Protein AF-A0A8J2NEH3-F1 (afdb_monomer_lite)

InterPro domains:
  IPR002491 ABC transporter periplasmic binding domain [PS50983] (1-154)

Organism: Fusarium equiseti (NCBI:txid61235)

Sequence (154 aa):
RDGLELSILAGYPVTAYPTGAAEHLRREVPDATGVEIFAEGASDPNFEYISTLGADLLVLSAGWWDTGSYGNDRMQQIAPVLPVGKDFTPEWRKVMSDFLTGIGRSDRAEEVLAEYDAHVAQVRPTVEPLMAGKKVAFVAAAEDQIAWFQNDFR

Structure (mmCIF, N/CA/C/O backbone):
data_AF-A0A8J2NEH3-F1
#
_entry.id   AF-A0A8J2NEH3-F1
#
loop_
_atom_site.group_PDB
_atom_site.id
_atom_site.type_symbol
_atom_site.label_atom_id
_atom_site.label_alt_id
_atom_site.label_comp_id
_atom_site.label_asym_id
_atom_site.label_entity_id
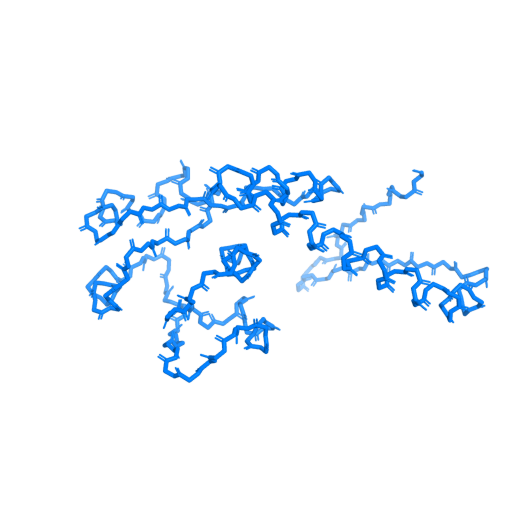_atom_site.label_seq_id
_atom_site.pdbx_PDB_ins_code
_atom_site.Cartn_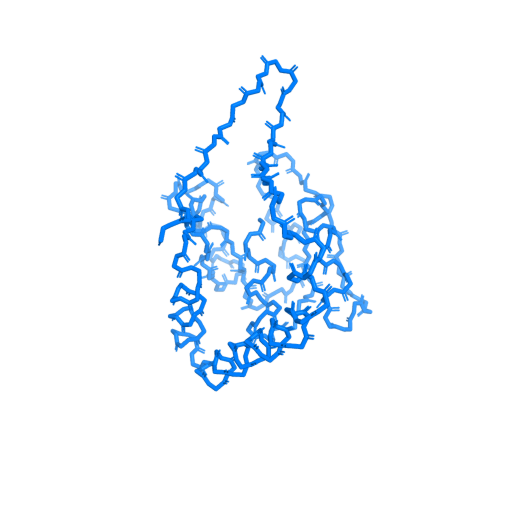x
_atom_site.Cartn_y
_atom_site.Cartn_z
_atom_site.occupancy
_atom_site.B_iso_or_equiv
_atom_site.auth_seq_id
_atom_site.auth_comp_id
_atom_site.auth_asym_id
_atom_site.auth_atom_id
_atom_site.pdbx_PDB_model_num
ATOM 1 N N . ARG A 1 1 ? 0.833 7.416 0.754 1.00 57.38 1 ARG A N 1
ATOM 2 C CA . ARG A 1 1 ? 1.251 6.823 -0.533 1.00 57.38 1 ARG A CA 1
ATOM 3 C C . ARG A 1 1 ? 1.099 5.315 -0.410 1.00 57.38 1 ARG A C 1
ATOM 5 O O . ARG A 1 1 ? -0.025 4.899 -0.610 1.00 57.38 1 ARG A O 1
ATOM 12 N N . ASP A 1 2 ? 2.053 4.618 0.207 1.00 71.50 2 ASP A N 1
ATOM 13 C CA . ASP A 1 2 ? 2.169 3.147 0.331 1.00 71.50 2 ASP A CA 1
ATOM 14 C C . ASP A 1 2 ? 0.929 2.369 0.818 1.00 71.50 2 ASP A C 1
ATOM 16 O O . ASP A 1 2 ? 0.795 1.171 0.567 1.00 71.50 2 ASP A O 1
ATOM 20 N N . GLY A 1 3 ? 0.020 3.032 1.538 1.00 80.69 3 GLY A N 1
ATOM 21 C CA . GLY A 1 3 ? -1.217 2.427 2.025 1.00 80.69 3 GLY A CA 1
ATOM 22 C C . GLY A 1 3 ? -2.158 1.960 0.918 1.00 80.69 3 GLY A C 1
ATOM 23 O O . GLY A 1 3 ? -2.779 0.907 1.062 1.00 80.69 3 GLY A O 1
ATOM 24 N N . LEU A 1 4 ? -2.253 2.701 -0.192 1.00 84.56 4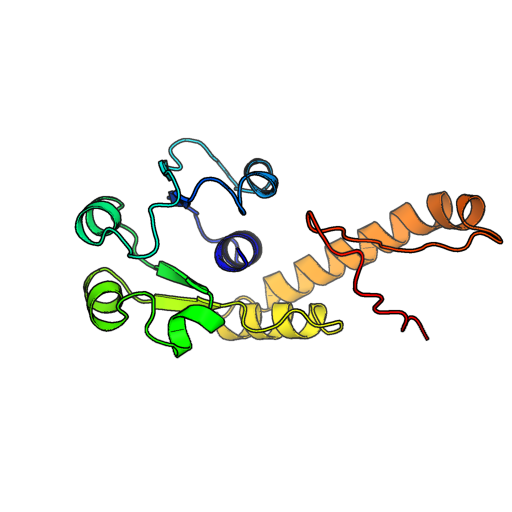 LEU A N 1
ATOM 25 C CA . LEU A 1 4 ? -3.188 2.352 -1.262 1.00 84.56 4 LEU A CA 1
ATOM 26 C C . LEU A 1 4 ? -2.670 1.173 -2.090 1.00 84.56 4 LEU A C 1
ATOM 28 O O . LEU A 1 4 ? -3.415 0.221 -2.309 1.00 84.56 4 LEU A O 1
ATOM 32 N N . GLU A 1 5 ? -1.396 1.195 -2.495 1.00 84.31 5 GLU A N 1
ATOM 33 C CA . GLU A 1 5 ? -0.763 0.110 -3.252 1.00 84.31 5 GLU A CA 1
ATOM 34 C C . GLU A 1 5 ? -0.890 -1.223 -2.503 1.00 84.31 5 GLU A C 1
ATOM 36 O O . GLU A 1 5 ? -1.308 -2.229 -3.074 1.00 84.31 5 GLU A O 1
ATOM 41 N N . LEU A 1 6 ? -0.578 -1.227 -1.203 1.00 86.44 6 LEU A N 1
ATOM 42 C CA . LEU A 1 6 ? -0.638 -2.437 -0.384 1.00 86.44 6 LEU A CA 1
ATOM 43 C C . LEU A 1 6 ? -2.074 -2.914 -0.136 1.00 86.44 6 LEU A C 1
ATOM 45 O O . LEU A 1 6 ? -2.299 -4.121 -0.066 1.00 86.44 6 LEU A O 1
ATOM 49 N N . SER A 1 7 ? -3.049 -2.003 -0.068 1.00 88.69 7 SER A N 1
ATOM 50 C CA . SER A 1 7 ? -4.470 -2.369 0.035 1.00 88.69 7 SER A CA 1
ATOM 51 C C . SER A 1 7 ? -4.979 -3.037 -1.245 1.00 88.69 7 SER A C 1
ATOM 53 O O . SER A 1 7 ? -5.672 -4.052 -1.172 1.00 88.69 7 SER A O 1
ATOM 55 N N . ILE A 1 8 ? -4.580 -2.517 -2.412 1.00 88.06 8 ILE A N 1
ATOM 56 C CA . ILE A 1 8 ? -4.889 -3.119 -3.717 1.00 88.06 8 ILE A CA 1
ATOM 57 C C . ILE A 1 8 ? -4.238 -4.505 -3.824 1.00 88.06 8 ILE A C 1
ATOM 59 O O . ILE A 1 8 ? -4.907 -5.478 -4.170 1.00 88.06 8 ILE A O 1
ATOM 63 N N . LEU A 1 9 ? -2.956 -4.626 -3.462 1.00 87.44 9 LEU A N 1
ATOM 64 C CA . LEU A 1 9 ? -2.237 -5.906 -3.474 1.00 87.44 9 LEU A CA 1
ATOM 65 C C . LEU A 1 9 ? -2.874 -6.945 -2.542 1.00 87.44 9 LEU A C 1
ATOM 67 O O . LEU A 1 9 ? -2.987 -8.111 -2.921 1.00 87.44 9 LEU A O 1
ATOM 71 N N . ALA A 1 10 ? -3.334 -6.522 -1.361 1.00 88.94 10 ALA A N 1
ATOM 72 C CA . ALA A 1 10 ? -4.038 -7.368 -0.397 1.00 88.94 10 ALA A CA 1
ATOM 73 C C . ALA A 1 10 ? -5.451 -7.789 -0.844 1.00 88.94 10 ALA A C 1
ATOM 75 O O . ALA A 1 10 ? -6.053 -8.667 -0.214 1.00 88.94 10 ALA A O 1
ATOM 76 N N . GLY A 1 11 ? -5.978 -7.176 -1.910 1.00 88.50 11 GLY A N 1
ATOM 77 C CA . GLY A 1 11 ? -7.339 -7.396 -2.392 1.00 88.50 11 GLY A CA 1
ATOM 78 C C . GLY A 1 11 ? -8.403 -6.830 -1.452 1.00 88.50 11 GLY A C 1
ATOM 79 O O . GLY A 1 11 ? -9.495 -7.390 -1.359 1.00 88.50 11 GLY A O 1
ATOM 80 N N . TYR A 1 12 ? -8.087 -5.770 -0.704 1.00 88.94 12 TYR A N 1
ATOM 81 C CA . TYR A 1 12 ? -9.067 -5.106 0.151 1.00 88.94 12 TYR A CA 1
ATOM 82 C C . TYR A 1 12 ? -10.014 -4.217 -0.669 1.00 88.94 12 TYR A C 1
ATOM 84 O O . TYR A 1 12 ? -9.568 -3.564 -1.616 1.00 88.94 12 TYR A O 1
ATOM 92 N N . PRO A 1 13 ? -11.312 -4.161 -0.313 1.00 88.69 13 PRO A N 1
ATOM 93 C CA . PRO A 1 13 ? -12.261 -3.259 -0.952 1.00 88.69 13 PRO A CA 1
ATOM 94 C C . PRO A 1 13 ? -11.970 -1.823 -0.508 1.00 88.69 13 PRO A C 1
ATOM 96 O O . PRO A 1 13 ? -12.348 -1.399 0.582 1.00 88.69 13 PRO A O 1
ATOM 99 N N . VAL A 1 14 ? -11.261 -1.070 -1.346 1.00 89.06 14 VAL A N 1
ATOM 100 C CA . VAL A 1 14 ? -10.949 0.335 -1.067 1.00 89.06 14 VAL A CA 1
ATOM 101 C C . VAL A 1 14 ? -12.219 1.166 -1.239 1.00 89.06 14 VAL A C 1
ATOM 103 O O . VAL A 1 14 ? -12.722 1.286 -2.348 1.00 89.06 14 VAL A O 1
ATOM 106 N N . THR A 1 15 ? -12.721 1.760 -0.156 1.00 88.00 15 THR A N 1
ATOM 107 C CA . THR A 1 15 ? -13.931 2.604 -0.170 1.00 88.00 15 THR A CA 1
ATOM 108 C C . THR A 1 15 ? -13.625 4.097 -0.251 1.00 88.00 15 THR A C 1
ATOM 110 O O . THR A 1 15 ? -14.455 4.859 -0.742 1.00 88.00 15 THR A O 1
ATOM 113 N N . ALA A 1 16 ? -12.434 4.525 0.180 1.00 88.38 16 ALA A N 1
ATOM 114 C CA . ALA A 1 16 ? -11.999 5.914 0.095 1.00 88.38 16 ALA A CA 1
ATOM 115 C C . ALA A 1 16 ? -10.469 6.054 0.083 1.00 88.38 16 ALA A C 1
ATOM 117 O O . ALA A 1 16 ? -9.765 5.256 0.704 1.00 88.38 16 ALA A O 1
ATOM 118 N N . TYR A 1 17 ? -9.946 7.086 -0.586 1.00 86.44 17 TYR A N 1
ATOM 119 C CA . TYR A 1 17 ? -8.520 7.442 -0.546 1.00 86.44 17 TYR A CA 1
ATOM 120 C C . TYR A 1 17 ? -8.280 8.928 -0.898 1.00 86.44 17 TYR A C 1
ATOM 122 O O . TYR A 1 17 ? -9.084 9.531 -1.614 1.00 86.44 17 TYR A O 1
ATOM 130 N N . PRO A 1 18 ? -7.183 9.553 -0.422 1.00 80.38 18 PRO A N 1
ATOM 131 C CA . PRO A 1 18 ? -6.913 10.963 -0.701 1.00 80.38 18 PRO A CA 1
ATOM 132 C C . PRO A 1 18 ? -6.486 11.213 -2.162 1.00 80.38 18 PRO A C 1
ATOM 134 O O . PRO A 1 18 ? -5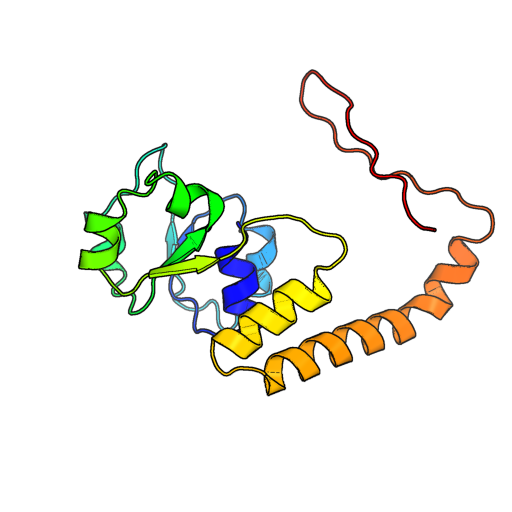.731 10.428 -2.741 1.00 80.38 18 PRO A O 1
ATOM 137 N N . THR A 1 19 ? -6.904 12.339 -2.759 1.00 73.12 19 THR A N 1
ATOM 138 C CA . THR A 1 19 ? -6.385 12.826 -4.052 1.00 73.12 19 THR A CA 1
ATOM 139 C C . THR A 1 19 ? -4.888 13.111 -3.942 1.00 73.12 19 THR A C 1
ATOM 141 O O . THR A 1 19 ? -4.419 13.475 -2.870 1.00 73.12 19 THR A O 1
ATOM 144 N N . GLY A 1 20 ? -4.152 13.096 -5.056 1.00 71.94 20 GLY A N 1
ATOM 145 C CA . GLY A 1 20 ? -2.754 13.540 -5.090 1.00 71.94 20 GLY A CA 1
ATOM 146 C C . GLY A 1 20 ? -1.801 12.376 -5.320 1.00 71.94 20 GLY A C 1
ATOM 147 O O . GLY A 1 20 ? -1.809 11.791 -6.403 1.00 71.94 20 GLY A O 1
ATOM 148 N N . ALA A 1 21 ? -0.988 12.019 -4.319 1.00 58.19 21 ALA A N 1
ATOM 149 C CA . ALA A 1 21 ? 0.064 10.998 -4.445 1.00 58.19 21 ALA A CA 1
ATOM 150 C C . ALA A 1 21 ? -0.440 9.617 -4.922 1.00 58.19 21 ALA A C 1
ATOM 152 O O . ALA A 1 21 ? 0.351 8.821 -5.426 1.00 58.19 21 ALA A O 1
ATOM 153 N N . ALA A 1 22 ? -1.741 9.351 -4.797 1.00 66.12 22 ALA A N 1
ATOM 154 C CA . ALA A 1 22 ? -2.418 8.118 -5.182 1.00 66.12 22 ALA A CA 1
ATOM 155 C C . ALA A 1 22 ? -3.107 8.154 -6.566 1.00 66.12 22 ALA A C 1
ATOM 157 O O . ALA A 1 22 ? -3.542 7.110 -7.042 1.00 66.12 22 ALA A O 1
ATOM 158 N N . GLU A 1 23 ? -3.197 9.304 -7.253 1.00 70.62 23 GLU A N 1
ATOM 159 C CA . GLU A 1 23 ? -4.001 9.422 -8.492 1.00 70.62 23 GLU A CA 1
ATOM 160 C C . GLU A 1 23 ? -3.525 8.470 -9.602 1.00 70.62 23 GLU A C 1
ATOM 162 O O . GLU A 1 23 ? -4.327 7.918 -10.353 1.00 70.62 23 GLU A O 1
ATOM 167 N N . HIS A 1 24 ? -2.216 8.215 -9.674 1.00 76.44 24 HIS A N 1
ATOM 168 C CA . HIS A 1 24 ? -1.630 7.286 -10.642 1.00 76.44 24 HIS A CA 1
ATOM 169 C C . HIS A 1 24 ? -2.107 5.830 -10.475 1.00 76.44 24 HIS A C 1
ATOM 171 O O . HIS A 1 24 ? -2.033 5.065 -11.432 1.00 76.44 24 HIS A O 1
ATOM 177 N N . LEU A 1 25 ? -2.636 5.465 -9.302 1.00 78.25 25 LEU A N 1
ATOM 178 C CA . LEU A 1 25 ? -3.144 4.127 -8.978 1.00 78.25 25 LEU A CA 1
ATOM 179 C C . LEU A 1 25 ? -4.651 4.000 -9.164 1.00 78.25 25 LEU A C 1
ATOM 181 O O . LEU A 1 25 ? -5.197 2.916 -9.001 1.00 78.25 25 LEU A O 1
ATOM 185 N N . ARG A 1 26 ? -5.348 5.081 -9.526 1.00 79.94 26 ARG A N 1
ATOM 186 C CA . ARG A 1 26 ? -6.809 5.083 -9.663 1.00 79.94 26 ARG A CA 1
ATOM 187 C C . ARG A 1 26 ? -7.330 3.994 -10.603 1.00 79.94 26 ARG A C 1
ATOM 189 O O . ARG A 1 26 ? -8.418 3.474 -10.393 1.00 79.94 26 ARG A O 1
ATOM 196 N N . ARG A 1 27 ? -6.567 3.667 -11.650 1.00 82.50 27 ARG A N 1
ATOM 197 C CA . ARG A 1 27 ? -6.916 2.609 -12.615 1.00 82.50 27 ARG A CA 1
ATOM 198 C C . ARG A 1 27 ? -6.780 1.201 -12.042 1.00 82.50 27 ARG A C 1
ATOM 200 O O . ARG A 1 27 ? -7.406 0.291 -12.568 1.00 82.50 27 ARG A O 1
ATOM 207 N N . GLU A 1 28 ? -5.989 1.057 -10.987 1.00 83.50 28 GLU A N 1
ATOM 208 C CA . GLU A 1 28 ? -5.689 -0.211 -10.330 1.00 83.50 28 GLU A CA 1
ATOM 209 C C . GLU A 1 28 ? -6.646 -0.500 -9.164 1.00 83.50 28 GLU A C 1
ATOM 211 O O . GLU A 1 28 ? -6.646 -1.612 -8.646 1.00 83.50 28 GLU A O 1
ATOM 216 N N . VAL A 1 29 ? -7.474 0.471 -8.746 1.00 82.81 29 VAL A N 1
ATOM 217 C CA . VAL A 1 29 ? -8.510 0.262 -7.723 1.00 82.81 29 VAL A CA 1
ATOM 218 C C . VAL A 1 29 ? -9.644 -0.583 -8.322 1.00 82.81 29 VAL A C 1
ATOM 220 O O . VAL A 1 29 ? -10.335 -0.107 -9.232 1.00 82.81 29 VAL A O 1
ATOM 223 N N . PRO A 1 30 ? -9.867 -1.821 -7.837 1.00 72.81 30 PRO A N 1
ATOM 224 C CA . PRO A 1 30 ? -10.937 -2.671 -8.346 1.00 72.81 30 PRO A CA 1
ATOM 225 C C . PRO A 1 30 ? -12.304 -2.064 -8.023 1.00 72.81 30 PRO A C 1
ATOM 227 O O . PRO A 1 30 ? -12.537 -1.657 -6.891 1.00 72.81 30 PRO A O 1
ATOM 230 N N . ASP A 1 31 ? -13.197 -2.019 -9.015 1.00 71.81 31 ASP A N 1
ATOM 231 C CA . ASP A 1 31 ? -14.542 -1.433 -8.901 1.00 71.81 31 ASP A CA 1
ATOM 232 C C . ASP A 1 31 ? -14.556 -0.035 -8.256 1.00 71.81 31 ASP A C 1
ATOM 234 O O . ASP A 1 31 ? -15.119 0.193 -7.190 1.00 71.81 31 ASP A O 1
ATOM 238 N N . ALA A 1 32 ? -13.956 0.943 -8.942 1.00 67.88 32 ALA A N 1
ATOM 239 C CA . ALA A 1 32 ? -13.929 2.341 -8.500 1.00 67.88 32 ALA A CA 1
ATOM 240 C C . ALA A 1 32 ? -15.325 3.008 -8.380 1.00 67.88 32 ALA A C 1
ATOM 242 O O . ALA A 1 32 ? -15.422 4.205 -8.087 1.00 67.88 32 ALA A O 1
ATOM 243 N N . THR A 1 33 ? -16.413 2.276 -8.637 1.00 71.94 33 THR A N 1
ATOM 244 C CA . THR A 1 33 ? -17.787 2.759 -8.502 1.00 71.94 33 THR A CA 1
ATOM 245 C C . THR A 1 33 ? -18.104 3.009 -7.030 1.00 71.94 33 THR A C 1
ATOM 247 O O . THR A 1 33 ? -18.167 2.085 -6.230 1.00 71.94 33 THR A O 1
ATOM 250 N N . GLY A 1 34 ? -18.342 4.268 -6.661 1.00 72.00 34 GLY A N 1
ATOM 251 C CA . GLY A 1 34 ? -18.673 4.632 -5.278 1.00 72.00 34 GLY A CA 1
ATOM 252 C C . GLY A 1 34 ? -17.468 4.786 -4.348 1.00 72.00 34 GLY A C 1
ATOM 253 O O . GLY A 1 34 ? -17.675 5.018 -3.162 1.00 72.00 34 GLY A O 1
ATOM 254 N N . VAL A 1 35 ? -16.237 4.720 -4.870 1.00 82.44 35 VAL A N 1
ATOM 255 C CA . VAL A 1 35 ? -15.032 5.052 -4.098 1.00 82.44 35 VAL A CA 1
ATOM 256 C C . VAL A 1 35 ? -14.946 6.562 -3.898 1.00 82.44 35 VAL A C 1
ATOM 258 O O . VAL A 1 35 ? -14.943 7.332 -4.864 1.00 82.44 35 VAL A O 1
ATOM 261 N N . GLU A 1 36 ? -14.864 6.994 -2.642 1.00 83.31 36 GLU A N 1
ATOM 262 C CA . GLU A 1 36 ? -14.764 8.405 -2.286 1.00 83.31 36 GLU A CA 1
ATOM 263 C C . GLU A 1 36 ? -13.316 8.896 -2.389 1.00 83.31 36 GLU A C 1
ATOM 265 O O . GLU A 1 36 ? -12.425 8.470 -1.652 1.00 83.31 36 GLU A O 1
ATOM 270 N N . ILE A 1 37 ? -13.072 9.815 -3.324 1.00 79.62 37 ILE A N 1
ATOM 271 C CA . ILE A 1 37 ? -11.763 10.447 -3.499 1.00 79.62 37 ILE A CA 1
ATOM 272 C C . ILE A 1 37 ? -11.833 11.849 -2.904 1.00 79.62 37 ILE A C 1
ATOM 274 O O . ILE A 1 37 ? -12.596 12.691 -3.383 1.00 79.62 37 ILE A O 1
ATOM 278 N N . PHE A 1 38 ? -11.032 12.113 -1.878 1.00 75.69 38 PHE A N 1
ATOM 279 C CA . PHE A 1 38 ? -11.119 13.354 -1.107 1.00 75.69 38 PHE A CA 1
ATOM 280 C C . PHE A 1 38 ? -9.819 14.135 -1.134 1.00 75.69 38 PHE A C 1
ATOM 282 O O . PHE A 1 38 ? -8.746 13.546 -1.162 1.00 75.69 38 PHE A O 1
ATOM 289 N N . ALA A 1 39 ? -9.886 15.467 -1.161 1.00 68.00 39 ALA A N 1
ATOM 290 C CA . ALA A 1 39 ? -8.678 16.290 -1.190 1.00 68.00 39 ALA A CA 1
ATOM 291 C C . ALA A 1 39 ? -7.779 15.938 0.000 1.00 68.00 39 ALA A C 1
ATOM 293 O O . ALA A 1 39 ? -8.258 15.879 1.134 1.00 68.00 39 ALA A O 1
ATOM 294 N N . GLU A 1 40 ? -6.489 15.712 -0.257 1.00 64.69 40 GLU A N 1
ATOM 295 C CA . GLU A 1 40 ? -5.503 15.610 0.815 1.00 64.69 40 GLU A CA 1
ATOM 296 C C . GLU A 1 40 ? -5.518 16.951 1.565 1.00 64.69 40 GLU A C 1
ATOM 298 O O . GLU A 1 40 ? -5.127 17.993 1.035 1.00 64.69 40 GLU A O 1
ATOM 303 N N . GLY A 1 41 ? -6.124 16.944 2.753 1.00 57.59 41 GLY A N 1
ATOM 304 C CA . GLY A 1 41 ? -6.206 18.111 3.619 1.00 57.59 41 GLY A CA 1
ATOM 305 C C . GLY A 1 41 ? -4.834 18.441 4.195 1.00 57.59 41 GLY A C 1
ATOM 306 O O . GLY A 1 41 ? -3.973 17.569 4.284 1.00 57.59 41 GLY A O 1
ATOM 307 N N . ALA A 1 42 ? -4.642 19.709 4.573 1.00 50.28 42 ALA A N 1
ATOM 308 C CA . ALA A 1 42 ? -3.451 20.216 5.257 1.00 50.28 42 ALA A CA 1
ATOM 309 C C . ALA A 1 42 ? -2.998 19.306 6.417 1.00 50.28 42 ALA A C 1
ATOM 311 O O . ALA A 1 42 ? -3.783 18.498 6.884 1.00 50.28 42 ALA A O 1
ATOM 312 N N . SER A 1 43 ? -1.758 19.495 6.884 1.00 57.91 43 SER A N 1
ATOM 313 C CA . SER A 1 43 ? -0.966 18.724 7.873 1.00 57.91 43 SER A CA 1
ATOM 314 C C . SER A 1 43 ? -1.657 17.917 8.994 1.00 57.91 43 SER A C 1
ATOM 316 O O . SER A 1 43 ? -0.998 17.040 9.544 1.00 57.91 43 SER A O 1
ATOM 318 N N . ASP A 1 44 ? -2.926 18.168 9.324 1.00 67.75 44 ASP A N 1
ATOM 319 C CA . ASP A 1 44 ? -3.719 17.459 10.328 1.00 67.75 44 ASP A CA 1
ATOM 320 C C . ASP A 1 44 ? -4.932 16.711 9.717 1.00 67.75 44 ASP A C 1
ATOM 322 O O . ASP A 1 44 ? -5.720 17.300 8.968 1.00 67.75 44 ASP A O 1
ATOM 326 N N . PRO A 1 45 ? -5.166 15.433 10.079 1.00 78.44 45 PRO A N 1
ATOM 327 C CA . PRO A 1 45 ? -6.335 14.680 9.623 1.00 78.44 45 PRO A CA 1
ATOM 328 C C . PRO A 1 45 ? -7.679 15.250 10.107 1.00 78.44 45 PRO A C 1
ATOM 330 O O . PRO A 1 45 ? -7.854 15.577 11.282 1.00 78.44 45 PRO A O 1
ATOM 333 N N . ASN A 1 46 ? -8.685 15.274 9.226 1.00 86.94 46 ASN A N 1
ATOM 334 C CA . ASN A 1 46 ? -10.065 15.604 9.597 1.00 86.94 46 ASN A CA 1
ATOM 335 C C . ASN A 1 46 ? -10.805 14.361 10.130 1.00 86.94 46 ASN A C 1
ATOM 337 O O . ASN A 1 46 ? -11.423 13.618 9.369 1.00 86.94 46 ASN A O 1
ATOM 341 N N . PHE A 1 47 ? -10.751 14.142 11.445 1.00 89.31 47 PHE A N 1
ATOM 342 C CA . PHE A 1 47 ? -11.346 12.968 12.101 1.00 89.31 47 PHE A CA 1
ATOM 343 C C . PHE A 1 47 ? -12.866 12.855 11.939 1.00 89.31 47 PHE A C 1
ATOM 345 O O . PHE A 1 47 ? -13.378 11.744 11.806 1.00 89.31 47 PHE A O 1
ATOM 352 N N . GLU A 1 48 ? -13.593 13.977 11.946 1.00 88.69 48 GLU A N 1
ATOM 353 C CA . GLU A 1 48 ? -15.052 13.968 11.770 1.00 88.69 48 GLU A CA 1
ATOM 354 C C . GLU A 1 48 ? -15.404 13.458 10.378 1.00 88.69 48 GLU A C 1
ATOM 356 O O . GLU A 1 48 ? -16.206 12.540 10.241 1.00 88.69 48 GLU A O 1
ATOM 361 N N . TYR A 1 49 ? -14.731 13.985 9.354 1.00 87.75 49 TYR A N 1
ATOM 362 C CA . TYR A 1 49 ? -14.914 13.526 7.985 1.00 87.75 49 TYR A CA 1
ATOM 363 C C . TYR A 1 49 ? -14.522 12.052 7.810 1.00 87.75 49 TYR A C 1
ATOM 365 O O . TYR A 1 49 ? -15.319 11.275 7.293 1.00 87.75 49 TYR A O 1
ATOM 373 N N . ILE A 1 50 ? -13.357 11.627 8.317 1.00 88.38 50 ILE A N 1
ATOM 374 C CA . ILE A 1 50 ? -12.924 10.219 8.242 1.00 88.38 50 ILE A CA 1
ATOM 375 C C . ILE A 1 50 ? -13.953 9.289 8.904 1.00 88.38 50 ILE A C 1
ATOM 377 O O . ILE A 1 50 ? -14.238 8.215 8.380 1.00 88.38 50 ILE A O 1
ATOM 381 N N . SER A 1 51 ? -14.576 9.718 10.005 1.00 90.31 51 SER A N 1
ATOM 382 C CA . SER A 1 51 ? -15.634 8.948 10.675 1.00 90.31 51 SER A CA 1
ATOM 383 C C . SER A 1 51 ? -16.884 8.769 9.805 1.00 90.31 51 SER A C 1
ATOM 385 O O . SER A 1 51 ? -17.571 7.757 9.924 1.00 90.31 51 SER A O 1
ATOM 387 N N . THR A 1 52 ? -17.186 9.720 8.912 1.00 90.88 52 THR A N 1
ATOM 388 C CA . THR A 1 52 ? -18.333 9.610 7.990 1.00 90.88 52 THR A CA 1
ATOM 389 C C . THR A 1 52 ? -18.118 8.606 6.860 1.00 90.88 52 THR A C 1
ATOM 391 O O . THR A 1 52 ? -19.104 8.119 6.313 1.00 90.88 52 THR A O 1
ATOM 394 N N . LEU A 1 53 ? -16.865 8.237 6.561 1.00 88.69 53 LEU A N 1
ATOM 395 C CA . LEU A 1 53 ? -16.536 7.244 5.530 1.00 88.69 53 LEU A CA 1
ATOM 396 C C . LEU A 1 53 ? -17.001 5.827 5.906 1.00 88.69 53 LEU A C 1
ATOM 398 O O . LEU A 1 53 ? -17.108 4.966 5.038 1.00 88.69 53 LEU A O 1
ATOM 402 N N . GLY A 1 54 ? -17.251 5.565 7.196 1.00 88.69 54 GLY A N 1
ATOM 403 C CA . GLY A 1 54 ? -17.712 4.258 7.671 1.00 88.69 54 GLY A CA 1
ATOM 404 C C . GLY A 1 54 ? -16.706 3.123 7.452 1.00 88.69 54 GLY A C 1
ATOM 405 O O . GLY A 1 54 ? -17.115 1.975 7.299 1.00 88.69 54 GLY A O 1
ATOM 406 N N . ALA A 1 55 ? -15.408 3.438 7.402 1.00 90.25 55 ALA A N 1
ATOM 407 C CA . ALA A 1 55 ? -14.348 2.453 7.213 1.00 90.25 55 ALA A CA 1
ATOM 408 C C . ALA A 1 55 ? -14.250 1.486 8.405 1.00 90.25 55 ALA A C 1
ATOM 410 O O . ALA A 1 55 ? -14.345 1.891 9.562 1.00 90.25 55 ALA A O 1
ATOM 411 N N . ASP A 1 56 ? -14.004 0.210 8.117 1.00 94.75 56 ASP A N 1
ATOM 412 C CA . ASP A 1 56 ? -13.758 -0.854 9.097 1.00 94.75 56 ASP A CA 1
ATOM 413 C C . ASP A 1 56 ? -12.260 -1.113 9.344 1.00 94.75 56 ASP A C 1
ATOM 415 O O . ASP A 1 56 ? -11.894 -1.814 10.289 1.00 94.75 56 ASP A O 1
ATOM 419 N N . LEU A 1 57 ? -11.389 -0.510 8.531 1.00 94.19 57 LEU A N 1
ATOM 420 C CA . LEU A 1 57 ? -9.936 -0.534 8.656 1.00 94.19 57 LEU A CA 1
ATOM 421 C C . LEU A 1 57 ? -9.338 0.763 8.094 1.00 94.19 57 LEU A C 1
ATOM 423 O O . LEU A 1 57 ? -9.647 1.166 6.974 1.00 94.19 57 LEU A O 1
ATOM 427 N N . LEU A 1 58 ? -8.425 1.389 8.836 1.00 93.31 58 LEU A N 1
ATOM 428 C CA . LEU A 1 58 ? -7.630 2.522 8.359 1.00 93.31 58 LEU A CA 1
ATOM 429 C C . LEU A 1 58 ? -6.223 2.050 7.994 1.00 93.31 58 LEU A C 1
ATOM 431 O O . LEU A 1 58 ? -5.470 1.612 8.863 1.00 93.31 58 LEU A O 1
ATOM 435 N N . VAL A 1 59 ? -5.843 2.171 6.721 1.00 91.31 59 VAL A N 1
ATOM 436 C CA . VAL A 1 59 ? -4.493 1.832 6.246 1.00 91.31 59 VAL A CA 1
ATOM 437 C C . VAL A 1 59 ? -3.671 3.110 6.098 1.00 91.31 59 VAL A C 1
ATOM 439 O O . VAL A 1 59 ? -3.979 3.964 5.267 1.00 91.31 59 VAL A O 1
ATOM 442 N N . LEU A 1 60 ? -2.628 3.258 6.917 1.00 88.44 60 LEU A N 1
ATOM 443 C CA . LEU A 1 60 ? -1.848 4.496 7.051 1.00 88.44 60 LEU A CA 1
ATOM 444 C C . LEU A 1 60 ? -0.356 4.246 6.810 1.00 88.44 60 LEU A C 1
ATOM 446 O O . LEU A 1 60 ? 0.104 3.115 6.913 1.00 88.44 60 LEU A O 1
ATOM 450 N N . SER A 1 61 ? 0.426 5.294 6.531 1.00 85.94 61 SER A N 1
ATOM 451 C CA . SER A 1 61 ? 1.886 5.148 6.432 1.00 85.94 61 SER A CA 1
ATOM 452 C C . SER A 1 61 ? 2.499 4.836 7.800 1.00 85.94 61 SER A C 1
ATOM 454 O O . SER A 1 61 ? 2.305 5.594 8.750 1.00 85.94 61 SER A O 1
ATOM 456 N N . ALA A 1 62 ? 3.288 3.767 7.897 1.00 87.25 62 ALA A N 1
ATOM 457 C CA . ALA A 1 62 ? 3.978 3.382 9.125 1.00 87.25 62 ALA A CA 1
ATOM 458 C C . ALA A 1 62 ? 4.976 4.456 9.587 1.00 87.25 62 ALA A C 1
ATOM 460 O O . ALA A 1 62 ? 5.048 4.747 10.777 1.00 87.25 62 ALA A O 1
ATOM 461 N N . GLY A 1 63 ? 5.683 5.108 8.656 1.00 84.81 63 GLY A N 1
ATOM 462 C CA . GLY A 1 63 ? 6.621 6.186 8.992 1.00 84.81 63 GLY A CA 1
ATOM 463 C C . GLY A 1 63 ? 5.968 7.352 9.749 1.00 84.81 63 GLY A C 1
ATOM 464 O O . GLY A 1 63 ? 6.511 7.813 10.746 1.00 84.81 63 GLY A O 1
ATOM 465 N N . TRP A 1 64 ? 4.781 7.786 9.319 1.00 84.38 64 TRP A N 1
ATOM 466 C CA . TRP A 1 64 ? 4.017 8.868 9.965 1.00 84.38 64 TRP A CA 1
ATOM 467 C C . TRP A 1 64 ? 3.203 8.397 11.176 1.00 84.38 64 TRP A C 1
ATOM 469 O O . TRP A 1 64 ? 2.907 9.170 12.088 1.00 84.38 64 TRP A O 1
ATOM 479 N N . TRP A 1 65 ? 2.828 7.121 11.196 1.00 89.50 65 TRP A N 1
ATOM 480 C CA . TRP A 1 65 ? 2.189 6.503 12.348 1.00 89.50 65 TRP A CA 1
ATOM 481 C C . TRP A 1 65 ? 3.134 6.459 13.548 1.00 89.50 65 TRP A C 1
ATOM 483 O O . TRP A 1 65 ? 2.751 6.854 14.648 1.00 89.50 65 TRP A O 1
ATOM 493 N N . ASP A 1 66 ? 4.383 6.051 13.335 1.00 89.69 66 ASP A N 1
ATOM 494 C CA . ASP A 1 66 ? 5.379 5.917 14.399 1.00 89.69 66 ASP A CA 1
ATOM 495 C C . ASP A 1 66 ? 5.740 7.262 15.052 1.00 89.69 66 ASP A C 1
ATOM 497 O O . ASP A 1 66 ? 6.124 7.299 16.221 1.00 89.69 66 ASP A O 1
ATOM 501 N N . THR A 1 67 ? 5.586 8.378 14.332 1.00 88.44 67 THR A N 1
ATOM 502 C CA . THR A 1 67 ? 5.794 9.733 14.870 1.00 88.44 67 THR A CA 1
ATOM 503 C C . THR A 1 67 ? 4.578 10.282 15.621 1.00 88.44 67 THR A C 1
ATOM 505 O O . THR A 1 67 ? 4.668 11.352 16.220 1.00 88.44 67 THR A O 1
ATOM 508 N N . GLY A 1 68 ? 3.436 9.586 15.590 1.00 87.94 68 GLY A N 1
ATOM 509 C CA . GLY A 1 68 ? 2.171 10.053 16.168 1.00 87.94 68 GLY A CA 1
ATOM 510 C C . GLY A 1 68 ? 1.481 11.153 15.357 1.00 87.94 68 GLY A C 1
ATOM 511 O O . GLY A 1 68 ? 0.489 11.727 15.809 1.00 87.94 68 GLY A O 1
ATOM 512 N N . SER A 1 69 ? 1.982 11.454 14.158 1.00 86.31 69 SER A N 1
ATOM 513 C CA . SER A 1 69 ? 1.560 12.608 13.360 1.00 86.31 69 SER A CA 1
ATOM 514 C C . SER A 1 69 ? 0.134 12.503 12.816 1.00 86.31 69 SER A C 1
ATOM 516 O O . SER A 1 69 ? -0.436 13.511 12.421 1.00 86.31 69 SER A O 1
ATOM 518 N N . TYR A 1 70 ? -0.474 11.314 12.835 1.00 86.94 70 TYR A N 1
ATOM 519 C CA . TYR A 1 70 ? -1.882 11.138 12.472 1.00 86.94 70 TYR A CA 1
ATOM 520 C C . TYR A 1 70 ? -2.863 11.422 13.618 1.00 86.94 70 TYR A C 1
ATOM 522 O O . TYR A 1 70 ? -4.071 11.317 13.418 1.00 86.94 70 TYR A O 1
ATOM 530 N N . GLY A 1 71 ? -2.385 11.733 14.829 1.00 90.94 71 GLY A N 1
ATOM 531 C CA . GLY A 1 71 ? -3.243 11.751 16.014 1.00 90.94 71 GLY A CA 1
ATOM 532 C C . GLY A 1 71 ? -3.757 10.345 16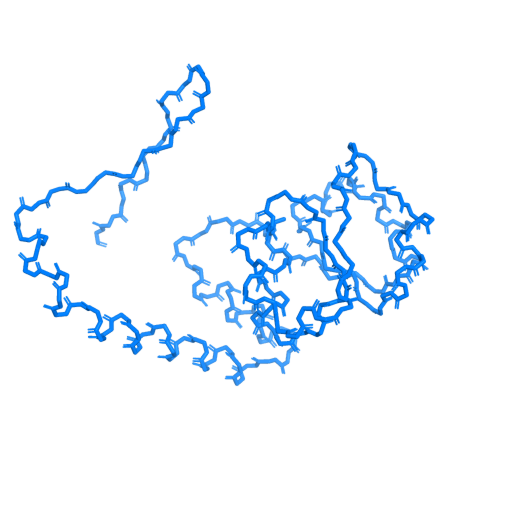.336 1.00 90.94 71 GLY A C 1
ATOM 533 O O . GLY A 1 71 ? -4.964 10.107 16.381 1.00 90.94 71 GLY A O 1
ATOM 534 N N . ASN A 1 72 ? -2.820 9.412 16.520 1.00 93.25 72 ASN A N 1
ATOM 535 C CA . ASN A 1 72 ? -3.042 7.964 16.582 1.00 93.25 72 ASN A CA 1
ATOM 536 C C . ASN A 1 72 ? -4.201 7.533 17.494 1.00 93.25 72 ASN A C 1
ATOM 538 O O . ASN A 1 72 ? -5.012 6.702 17.086 1.00 93.25 72 ASN A O 1
ATOM 542 N N . ASP A 1 73 ? -4.320 8.133 18.680 1.00 94.19 73 ASP A N 1
ATOM 543 C CA . ASP A 1 73 ? -5.388 7.818 19.637 1.00 94.19 73 ASP A CA 1
ATOM 544 C C . ASP A 1 73 ? -6.782 8.085 19.057 1.00 94.19 73 ASP A C 1
ATOM 546 O O . ASP A 1 73 ? -7.711 7.312 19.281 1.00 94.19 73 ASP A O 1
ATOM 550 N N . ARG A 1 74 ? -6.941 9.164 18.279 1.00 92.69 74 ARG A N 1
ATOM 551 C CA . ARG A 1 74 ? -8.209 9.472 17.606 1.00 92.69 74 ARG A CA 1
ATOM 552 C C . ARG A 1 74 ? -8.464 8.542 16.429 1.00 92.69 74 ARG A C 1
ATOM 554 O O . ARG A 1 74 ? -9.596 8.114 16.257 1.00 92.69 74 ARG A O 1
ATOM 561 N N . MET A 1 75 ? -7.438 8.188 15.655 1.00 93.06 75 MET A N 1
ATOM 562 C CA . MET A 1 75 ? -7.598 7.221 14.559 1.00 93.06 75 MET A CA 1
ATOM 563 C C . MET A 1 75 ? -8.082 5.861 15.070 1.00 93.06 75 MET A C 1
ATOM 565 O O . MET A 1 75 ? -9.011 5.291 14.508 1.00 93.06 75 MET A O 1
ATOM 569 N N . GLN A 1 76 ? -7.521 5.383 16.185 1.00 95.38 76 GLN A N 1
ATOM 570 C CA . GLN A 1 76 ? -7.929 4.118 16.809 1.00 95.38 76 GLN A CA 1
ATOM 571 C C . GLN A 1 76 ? -9.354 4.139 17.373 1.00 95.38 76 GLN A C 1
ATOM 573 O O . GLN A 1 76 ? -9.952 3.079 17.540 1.00 95.38 76 GLN A O 1
ATOM 578 N N . GLN A 1 77 ? -9.907 5.319 17.670 1.00 95.81 77 GLN A N 1
ATOM 579 C CA . GLN A 1 77 ? -11.311 5.461 18.069 1.00 95.81 77 GLN A CA 1
ATOM 580 C C . GLN A 1 77 ? -12.277 5.352 16.883 1.00 95.81 77 GLN A C 1
ATOM 582 O O . GLN A 1 77 ? -13.451 5.064 17.103 1.00 95.81 77 GLN A O 1
ATOM 587 N N . ILE A 1 78 ? -11.806 5.583 15.653 1.00 95.38 78 ILE A N 1
ATOM 588 C CA . ILE A 1 78 ? -12.627 5.508 14.439 1.00 95.38 78 ILE A CA 1
ATOM 589 C C . ILE A 1 78 ? -12.732 4.056 13.965 1.00 95.38 78 ILE A C 1
ATOM 591 O O . ILE A 1 78 ? -13.835 3.533 13.837 1.00 95.38 78 ILE A O 1
ATOM 595 N N . ALA A 1 79 ? -11.592 3.403 13.727 1.00 96.00 79 ALA A N 1
ATOM 596 C CA . ALA A 1 79 ? -11.521 2.003 13.312 1.00 96.00 79 ALA A CA 1
ATOM 597 C C . ALA A 1 79 ? -10.136 1.407 13.645 1.00 96.00 79 ALA A C 1
ATOM 599 O O . ALA A 1 79 ? -9.196 2.158 13.930 1.00 96.00 79 ALA A O 1
ATOM 600 N N . PRO A 1 80 ? -9.965 0.070 13.597 1.00 95.94 80 PRO A N 1
ATOM 601 C CA . PRO A 1 80 ? -8.645 -0.553 13.624 1.00 95.94 80 PRO A CA 1
ATOM 602 C C . PRO A 1 80 ? -7.688 0.100 12.621 1.00 95.94 80 PRO A C 1
ATOM 604 O O . PRO A 1 80 ? -8.070 0.410 11.494 1.00 95.94 80 PRO A O 1
ATOM 607 N N . VAL A 1 81 ? -6.433 0.297 13.027 1.00 94.06 81 VAL A N 1
ATOM 608 C CA . VAL A 1 81 ? -5.401 0.918 12.187 1.00 94.06 81 VAL A CA 1
ATOM 609 C C . VAL A 1 81 ? -4.371 -0.128 11.783 1.00 94.06 81 VAL A C 1
ATOM 611 O O . VAL A 1 81 ? -3.843 -0.843 12.635 1.00 94.06 81 VAL A O 1
ATOM 614 N N . LEU A 1 82 ? -4.050 -0.172 10.493 1.00 92.31 82 LEU A N 1
ATOM 615 C CA . LEU A 1 82 ? -2.967 -0.954 9.914 1.00 92.31 82 LEU A CA 1
ATOM 616 C C . LEU A 1 82 ? -1.900 -0.002 9.346 1.00 92.31 82 LEU A C 1
ATOM 618 O O . LEU A 1 82 ? -2.051 0.507 8.233 1.00 92.31 82 LEU A O 1
ATOM 622 N N . PRO A 1 83 ? -0.819 0.264 10.095 1.00 90.31 83 PRO A N 1
ATOM 623 C CA . PRO A 1 83 ? 0.316 1.021 9.587 1.00 90.31 83 PRO A CA 1
ATOM 624 C C . PRO A 1 83 ? 1.126 0.170 8.602 1.00 90.31 83 PRO A C 1
ATOM 626 O O . PRO A 1 83 ? 1.504 -0.958 8.918 1.00 90.31 83 PRO A O 1
ATOM 629 N N . VAL A 1 84 ? 1.422 0.709 7.420 1.00 87.31 84 VAL A N 1
ATOM 630 C CA . VAL A 1 84 ? 2.142 0.019 6.339 1.00 87.31 84 VAL A CA 1
ATOM 631 C C . VAL A 1 84 ? 3.129 0.944 5.640 1.00 87.31 84 VAL A C 1
ATOM 633 O O . VAL A 1 84 ? 2.942 2.155 5.642 1.00 87.31 84 VAL A O 1
ATOM 636 N N . GLY A 1 85 ? 4.160 0.385 5.007 1.00 75.12 85 GLY A N 1
ATOM 637 C CA . GLY A 1 85 ? 5.133 1.176 4.248 1.00 75.12 85 GLY A CA 1
ATOM 638 C C . GLY A 1 85 ? 5.992 2.052 5.160 1.00 75.12 85 GLY A C 1
ATOM 639 O O . GLY A 1 85 ? 5.600 3.149 5.572 1.00 75.12 85 GLY A O 1
ATOM 640 N N . LYS A 1 86 ? 7.159 1.521 5.534 1.00 65.88 86 LYS A N 1
ATOM 641 C CA . LYS A 1 86 ? 8.138 2.239 6.359 1.00 65.88 86 LYS A CA 1
ATOM 642 C C . LYS A 1 86 ? 9.388 2.629 5.575 1.00 65.88 86 LYS A C 1
ATOM 644 O O . LYS A 1 86 ? 9.931 3.688 5.849 1.00 65.88 86 LYS A O 1
ATOM 649 N N . ASP A 1 87 ? 9.776 1.852 4.560 1.00 61.97 87 ASP A N 1
ATOM 650 C CA . ASP A 1 87 ? 11.020 2.067 3.820 1.00 61.97 87 ASP A CA 1
ATOM 651 C C . ASP A 1 87 ? 10.900 1.625 2.353 1.00 61.97 87 ASP A C 1
ATOM 653 O O . ASP A 1 87 ? 10.330 0.575 2.048 1.00 61.97 87 ASP A O 1
ATOM 657 N N . PHE A 1 88 ? 11.483 2.411 1.441 1.00 61.09 88 PHE A N 1
ATOM 658 C CA . PHE A 1 88 ? 11.714 1.999 0.055 1.00 61.09 88 PHE A CA 1
ATOM 659 C C . PHE A 1 88 ? 12.991 1.155 0.012 1.00 61.09 88 PHE A C 1
ATOM 661 O O . PHE A 1 88 ? 14.049 1.600 0.457 1.00 61.09 88 PHE A O 1
ATOM 668 N N . THR A 1 89 ? 12.905 -0.070 -0.502 1.00 74.81 89 THR A N 1
ATOM 669 C CA . THR A 1 89 ? 13.983 -1.064 -0.396 1.00 74.81 89 THR A CA 1
ATOM 670 C C . THR A 1 89 ? 14.118 -1.874 -1.692 1.00 74.81 89 THR A C 1
ATOM 672 O O . THR A 1 89 ? 13.100 -2.234 -2.295 1.00 74.81 89 THR A O 1
ATOM 675 N N . PRO A 1 90 ? 15.353 -2.198 -2.136 1.00 75.44 90 PRO A N 1
ATOM 676 C CA . PRO A 1 90 ? 15.585 -3.163 -3.216 1.00 75.44 90 PRO A CA 1
ATOM 677 C C . PRO A 1 90 ? 14.932 -4.530 -2.954 1.00 75.44 90 PRO A C 1
ATOM 679 O O . PRO A 1 90 ? 14.534 -5.229 -3.886 1.00 75.44 90 PRO A O 1
ATOM 682 N N . GLU A 1 91 ? 14.757 -4.889 -1.683 1.00 85.25 91 GLU A N 1
ATOM 683 C CA . GLU A 1 91 ? 14.100 -6.095 -1.190 1.00 85.25 91 GLU A CA 1
ATOM 684 C C . GLU A 1 91 ? 12.558 -5.997 -1.173 1.00 85.25 91 GLU A C 1
ATOM 686 O O . GLU A 1 91 ? 11.894 -6.710 -0.415 1.00 85.25 91 GLU A O 1
ATOM 691 N N . TRP A 1 92 ? 11.958 -5.169 -2.039 1.00 85.88 92 TRP A N 1
ATOM 692 C CA . TRP A 1 92 ? 10.503 -4.963 -2.133 1.00 85.88 92 TRP A CA 1
ATOM 693 C C . TRP A 1 92 ? 9.695 -6.268 -2.198 1.00 85.88 92 TRP A C 1
ATOM 695 O O . TRP A 1 92 ? 8.626 -6.355 -1.598 1.00 85.88 92 TRP A O 1
ATOM 705 N N . ARG A 1 93 ? 10.217 -7.309 -2.869 1.00 90.44 93 ARG A N 1
ATOM 706 C CA . ARG A 1 93 ? 9.576 -8.636 -2.940 1.00 90.44 93 ARG A CA 1
ATOM 707 C C . ARG A 1 93 ? 9.369 -9.233 -1.557 1.00 90.44 93 ARG A C 1
ATOM 709 O O . ARG A 1 93 ? 8.301 -9.767 -1.270 1.00 90.44 93 ARG A O 1
ATOM 716 N N . LYS A 1 94 ? 10.393 -9.133 -0.704 1.00 88.56 94 LYS A N 1
ATOM 717 C CA . LYS A 1 94 ? 10.353 -9.646 0.661 1.00 88.56 94 LYS A CA 1
ATOM 718 C C . LYS A 1 94 ? 9.384 -8.825 1.503 1.00 88.56 94 LYS A C 1
ATOM 720 O O . LYS A 1 94 ? 8.533 -9.412 2.151 1.00 88.56 94 LYS A O 1
ATOM 725 N N . VAL A 1 95 ? 9.472 -7.495 1.448 1.00 85.81 95 VAL A N 1
ATOM 726 C CA . VAL A 1 95 ? 8.578 -6.611 2.216 1.00 85.81 95 VAL A CA 1
ATOM 727 C C . VAL A 1 95 ? 7.114 -6.845 1.855 1.00 85.81 95 VAL A C 1
ATOM 729 O O . VAL A 1 95 ? 6.281 -7.001 2.744 1.00 85.81 95 VAL A O 1
ATOM 732 N N . MET A 1 96 ? 6.806 -6.927 0.561 1.00 89.06 96 MET A N 1
ATOM 733 C CA . MET A 1 96 ? 5.459 -7.217 0.077 1.00 89.06 96 MET A CA 1
ATOM 734 C C . MET A 1 96 ? 4.980 -8.601 0.544 1.00 89.06 96 MET A C 1
ATOM 736 O O . MET A 1 96 ? 3.876 -8.719 1.075 1.00 89.06 96 MET A O 1
ATOM 740 N N . SER A 1 97 ? 5.828 -9.629 0.432 1.00 91.50 97 SER A N 1
ATOM 741 C CA . SER A 1 97 ? 5.477 -10.997 0.845 1.00 91.50 97 SER A CA 1
ATOM 742 C C . SER A 1 97 ? 5.280 -11.133 2.354 1.00 91.50 97 SER A C 1
ATOM 744 O O . SER A 1 97 ? 4.331 -11.784 2.790 1.00 91.50 97 SER A O 1
ATOM 746 N N . ASP A 1 98 ? 6.151 -10.510 3.154 1.00 90.06 98 ASP A N 1
ATOM 747 C CA . ASP A 1 98 ? 6.045 -10.476 4.614 1.00 90.06 98 ASP A CA 1
ATOM 748 C C . ASP A 1 98 ? 4.750 -9.770 5.037 1.00 90.06 98 ASP A C 1
ATOM 750 O O . ASP A 1 98 ? 4.038 -10.268 5.907 1.00 90.06 98 ASP A O 1
ATOM 754 N N . PHE A 1 99 ? 4.424 -8.638 4.400 1.00 88.12 99 PHE A N 1
ATOM 755 C CA . PHE A 1 99 ? 3.193 -7.894 4.663 1.00 88.12 99 PHE A CA 1
ATOM 756 C C . PHE A 1 99 ? 1.953 -8.749 4.391 1.00 88.12 99 PHE A C 1
ATOM 758 O O . PHE A 1 99 ? 1.136 -8.943 5.292 1.00 88.12 99 PHE A O 1
ATOM 765 N N . LEU A 1 100 ? 1.833 -9.304 3.180 1.00 91.31 100 LEU A N 1
ATOM 766 C CA . LEU A 1 100 ? 0.686 -10.129 2.798 1.00 91.31 100 LEU A CA 1
ATOM 767 C C . LEU A 1 100 ? 0.581 -11.386 3.669 1.00 91.31 100 LEU A C 1
ATOM 769 O O . LEU A 1 100 ? -0.502 -11.732 4.132 1.00 91.31 100 LEU A O 1
ATOM 773 N N . THR A 1 101 ? 1.701 -12.037 3.974 1.00 92.38 101 THR A N 1
ATOM 774 C CA . THR A 1 101 ? 1.721 -13.180 4.898 1.00 92.38 101 THR A CA 1
ATOM 775 C C . THR A 1 101 ? 1.259 -12.777 6.298 1.00 92.38 101 THR A C 1
ATOM 777 O O . THR A 1 101 ? 0.455 -13.485 6.903 1.00 92.38 101 THR A O 1
ATOM 780 N N . GLY A 1 102 ? 1.699 -11.619 6.797 1.00 90.44 102 GLY A N 1
ATOM 781 C CA . GLY A 1 102 ? 1.323 -11.097 8.112 1.00 90.44 102 GLY A CA 1
ATOM 782 C C . GLY A 1 102 ? -0.180 -10.854 8.276 1.00 90.44 102 GLY A C 1
ATOM 783 O O . GLY A 1 102 ? -0.700 -10.997 9.379 1.00 90.44 102 GLY A O 1
ATOM 784 N N . ILE A 1 103 ? -0.888 -10.562 7.182 1.00 90.62 103 ILE A N 1
ATOM 785 C CA . ILE A 1 103 ? -2.353 -10.406 7.156 1.00 90.62 103 ILE A CA 1
ATOM 786 C C . ILE A 1 103 ? -3.093 -11.677 6.692 1.00 90.62 103 ILE A C 1
ATOM 788 O O . ILE A 1 103 ? -4.283 -11.625 6.384 1.00 90.62 103 ILE A O 1
ATOM 792 N N . GLY A 1 104 ? -2.411 -12.827 6.625 1.00 93.12 104 GLY A N 1
ATOM 793 C CA . GLY A 1 104 ? -3.015 -14.112 6.248 1.00 93.12 104 GLY A CA 1
ATOM 794 C C . GLY A 1 104 ? -3.349 -14.239 4.757 1.00 93.12 104 GLY A C 1
ATOM 795 O O . GLY A 1 104 ? -4.317 -14.904 4.391 1.00 93.12 104 GLY A O 1
ATOM 796 N N . ARG A 1 105 ? -2.578 -13.575 3.890 1.00 93.69 105 ARG A N 1
ATOM 797 C CA . ARG A 1 105 ? -2.734 -13.533 2.424 1.00 93.69 105 ARG A CA 1
ATOM 798 C C . ARG A 1 105 ? -1.513 -14.118 1.698 1.00 93.69 105 ARG A C 1
ATOM 800 O O . ARG A 1 105 ? -1.106 -13.602 0.662 1.00 93.69 105 ARG A O 1
ATOM 807 N N . SER A 1 106 ? -0.916 -15.187 2.226 1.00 94.69 106 SER A N 1
ATOM 808 C CA . SER A 1 106 ? 0.280 -15.809 1.630 1.00 94.69 106 SER A CA 1
ATOM 809 C C . SER A 1 106 ? 0.067 -16.268 0.185 1.00 94.69 106 SER A C 1
ATOM 811 O O . SER A 1 106 ? 0.904 -15.966 -0.658 1.00 94.69 106 SER A O 1
ATOM 813 N N . ASP A 1 107 ? -1.082 -16.872 -0.136 1.00 94.56 107 ASP A N 1
ATOM 814 C CA . ASP A 1 107 ? -1.400 -17.296 -1.510 1.00 94.56 107 ASP A CA 1
ATOM 815 C C . ASP A 1 107 ? -1.374 -16.112 -2.492 1.00 94.56 107 ASP A C 1
ATOM 817 O O . ASP A 1 107 ? -0.858 -16.214 -3.604 1.00 94.56 107 ASP A O 1
ATOM 821 N N . ARG A 1 108 ? -1.863 -14.942 -2.053 1.00 93.31 108 ARG A N 1
ATOM 822 C CA . ARG A 1 108 ? -1.834 -13.714 -2.856 1.00 93.31 108 ARG A CA 1
ATOM 823 C C . ARG A 1 108 ? -0.408 -13.193 -3.048 1.00 93.31 108 ARG A C 1
ATOM 825 O O . ARG A 1 108 ? -0.107 -12.636 -4.098 1.00 93.31 108 ARG A O 1
ATOM 832 N N . ALA A 1 109 ? 0.475 -13.375 -2.066 1.00 93.00 109 ALA A N 1
ATOM 833 C CA . ALA A 1 109 ? 1.884 -13.013 -2.210 1.00 93.00 109 ALA A CA 1
ATOM 834 C C . ALA A 1 109 ? 2.571 -13.842 -3.298 1.00 93.00 109 ALA A C 1
ATOM 836 O O . ALA A 1 109 ? 3.281 -13.289 -4.139 1.00 93.00 109 ALA A O 1
ATOM 837 N N . GLU A 1 110 ? 2.329 -15.153 -3.304 1.00 95.19 110 GLU A N 1
ATOM 838 C CA . GLU A 1 110 ? 2.862 -16.056 -4.325 1.00 95.19 110 GLU A CA 1
ATOM 839 C C . GLU A 1 110 ? 2.326 -15.707 -5.717 1.00 95.19 110 GLU A C 1
ATOM 841 O O . GLU A 1 110 ? 3.102 -15.618 -6.669 1.00 95.19 110 GLU A O 1
ATOM 846 N N . GLU A 1 111 ? 1.023 -15.435 -5.823 1.00 94.38 111 GLU A N 1
ATOM 847 C CA . GLU A 1 111 ? 0.372 -15.029 -7.070 1.00 94.38 111 GLU A CA 1
ATOM 848 C C . GLU A 1 111 ? 0.984 -13.743 -7.644 1.00 94.38 111 GLU A C 1
ATOM 850 O O . GLU A 1 111 ? 1.420 -13.733 -8.793 1.00 94.38 111 GLU A O 1
ATOM 855 N N . VAL A 1 112 ? 1.104 -12.682 -6.839 1.00 91.50 112 VAL A N 1
ATOM 856 C CA . VAL A 1 112 ? 1.671 -11.394 -7.281 1.00 91.50 112 VAL A CA 1
ATOM 857 C C . VAL A 1 112 ? 3.123 -11.544 -7.749 1.00 91.50 112 VAL A C 1
ATOM 859 O O . VAL A 1 112 ? 3.521 -10.942 -8.749 1.00 91.50 112 VAL A O 1
ATOM 862 N N . LEU A 1 113 ? 3.938 -12.341 -7.047 1.00 94.12 113 LEU A N 1
ATOM 863 C CA . LEU A 1 113 ? 5.321 -12.592 -7.465 1.00 94.12 113 LEU A CA 1
ATOM 864 C C . LEU A 1 113 ? 5.380 -13.371 -8.782 1.00 94.12 113 LEU A C 1
ATOM 866 O O . LEU A 1 113 ? 6.171 -13.020 -9.661 1.00 94.12 113 LEU A O 1
ATOM 870 N N . ALA A 1 114 ? 4.531 -14.387 -8.938 1.00 96.12 114 ALA A N 1
ATOM 871 C CA . ALA A 1 114 ? 4.451 -15.169 -10.163 1.00 96.12 114 ALA A CA 1
ATOM 872 C C . ALA A 1 114 ? 3.984 -14.315 -11.355 1.00 96.12 114 ALA A C 1
ATOM 874 O O . ALA A 1 114 ? 4.573 -14.404 -12.433 1.00 96.12 114 ALA A O 1
ATOM 875 N N . GLU A 1 115 ? 2.980 -13.453 -11.162 1.00 93.56 115 GLU A N 1
ATOM 876 C CA . GLU A 1 115 ? 2.511 -12.489 -12.166 1.00 93.56 115 GLU A CA 1
ATOM 877 C C . GLU A 1 115 ? 3.635 -11.541 -12.600 1.00 93.56 115 GLU A C 1
ATOM 879 O O . GLU A 1 115 ? 3.864 -11.347 -13.798 1.00 93.56 115 GLU A O 1
ATOM 884 N N . TYR A 1 116 ? 4.379 -10.988 -11.637 1.00 93.44 116 TYR A N 1
ATOM 885 C CA . TYR A 1 116 ? 5.505 -10.103 -11.920 1.00 93.44 116 TYR A CA 1
ATOM 886 C C . TYR A 1 116 ? 6.602 -10.814 -12.723 1.00 93.44 116 TYR A C 1
ATOM 888 O O . TYR A 1 116 ? 7.049 -10.304 -13.755 1.00 93.44 116 TYR A O 1
ATOM 896 N N . ASP A 1 117 ? 7.038 -11.993 -12.277 1.00 95.94 117 ASP A N 1
ATOM 897 C CA . ASP A 1 117 ? 8.118 -12.732 -12.932 1.00 95.94 117 ASP A CA 1
ATOM 898 C C . ASP A 1 117 ? 7.704 -13.197 -14.338 1.00 95.94 117 ASP A C 1
ATOM 900 O O . ASP A 1 117 ? 8.500 -13.107 -15.280 1.00 95.94 117 ASP A O 1
ATOM 904 N N . ALA A 1 118 ? 6.442 -13.602 -14.519 1.00 97.50 118 ALA A N 1
ATOM 905 C CA . ALA A 1 118 ? 5.879 -13.918 -15.827 1.00 97.50 118 ALA A CA 1
ATOM 906 C C . ALA A 1 118 ? 5.876 -12.695 -16.757 1.00 97.50 118 ALA A C 1
ATOM 908 O O . ALA A 1 118 ? 6.293 -12.798 -17.914 1.00 97.50 118 ALA A O 1
ATOM 909 N N . HIS A 1 119 ? 5.475 -11.523 -16.255 1.00 95.81 119 HIS A N 1
ATOM 910 C CA . HIS A 1 119 ? 5.479 -10.289 -17.036 1.00 95.81 119 HIS A CA 1
ATOM 911 C C . HIS A 1 119 ? 6.900 -9.868 -17.441 1.00 95.81 119 HIS A C 1
ATOM 913 O O . HIS A 1 119 ? 7.153 -9.535 -18.602 1.00 95.81 119 HIS A O 1
ATOM 919 N N . VAL A 1 120 ? 7.866 -9.952 -16.521 1.00 95.69 120 VAL A N 1
ATOM 920 C CA . VAL A 1 120 ? 9.279 -9.689 -16.830 1.00 95.69 120 VAL A CA 1
ATOM 921 C C . VAL A 1 120 ? 9.790 -10.658 -17.892 1.00 95.69 120 VAL A C 1
ATOM 923 O O . VAL A 1 120 ? 10.430 -10.222 -18.850 1.00 95.69 120 VAL A O 1
ATOM 926 N N . ALA A 1 121 ? 9.505 -11.955 -17.761 1.00 96.88 121 ALA A N 1
ATOM 927 C CA . ALA A 1 121 ? 9.905 -12.958 -18.744 1.00 96.88 121 ALA A CA 1
ATOM 928 C C . ALA A 1 121 ? 9.282 -12.701 -20.127 1.00 96.88 121 ALA A C 1
ATOM 930 O O . ALA A 1 121 ? 9.949 -12.893 -21.142 1.00 96.88 121 ALA A O 1
ATOM 931 N N . GLN A 1 122 ? 8.041 -12.214 -20.172 1.00 97.19 122 GLN A N 1
ATOM 932 C CA . GLN A 1 122 ? 7.342 -11.865 -21.408 1.00 97.19 122 GLN A CA 1
ATOM 933 C C . GLN A 1 122 ? 7.956 -10.642 -22.107 1.00 97.19 122 GLN A C 1
ATOM 935 O O . GLN A 1 122 ? 8.101 -10.630 -23.330 1.00 97.19 122 GLN A O 1
ATOM 940 N N . VAL A 1 123 ? 8.295 -9.595 -21.353 1.00 96.00 123 VAL A N 1
ATOM 941 C CA . VAL A 1 123 ? 8.743 -8.308 -21.914 1.00 96.00 123 VAL A CA 1
ATOM 942 C C . VAL A 1 123 ? 10.238 -8.310 -22.242 1.00 96.00 123 VAL A C 1
ATOM 944 O O . VAL A 1 123 ? 10.668 -7.665 -23.204 1.00 96.00 123 VAL A O 1
ATOM 947 N N . ARG A 1 124 ? 11.038 -9.064 -21.482 1.00 93.75 124 ARG A N 1
ATOM 948 C CA . ARG A 1 124 ? 12.502 -9.115 -21.593 1.00 93.75 124 ARG A CA 1
ATOM 949 C C . ARG A 1 124 ? 13.022 -9.344 -23.024 1.00 93.75 124 ARG A C 1
ATOM 951 O O . ARG A 1 124 ? 13.855 -8.540 -23.443 1.00 93.75 124 ARG A O 1
ATOM 958 N N . PRO A 1 125 ? 12.526 -10.318 -23.816 1.00 95.88 125 PRO A N 1
ATOM 959 C CA . PRO A 1 125 ? 13.018 -10.551 -25.178 1.00 95.88 125 PRO A CA 1
ATOM 960 C C . PRO A 1 125 ? 12.814 -9.361 -26.125 1.00 95.88 125 PRO A C 1
ATOM 962 O O . PRO A 1 125 ? 13.565 -9.199 -27.084 1.00 95.88 125 PRO A O 1
ATOM 965 N N . THR A 1 126 ? 11.811 -8.521 -25.856 1.00 95.62 126 THR A N 1
ATOM 966 C CA . THR A 1 126 ? 11.514 -7.321 -26.651 1.00 95.62 126 THR A CA 1
ATOM 967 C C . THR A 1 126 ? 12.416 -6.152 -26.255 1.00 95.62 126 THR A C 1
ATOM 969 O O . THR A 1 126 ? 12.822 -5.363 -27.105 1.00 95.62 126 THR A O 1
ATOM 972 N N . VAL A 1 127 ? 12.747 -6.034 -24.966 1.00 92.88 127 VAL A N 1
ATOM 973 C CA . VAL A 1 127 ? 13.519 -4.904 -24.426 1.00 92.88 127 VAL A CA 1
ATOM 974 C C . VAL A 1 127 ? 15.028 -5.120 -24.545 1.00 92.88 127 VAL A C 1
ATOM 976 O O . VAL A 1 127 ? 15.740 -4.185 -24.906 1.00 92.88 127 VAL A O 1
ATOM 979 N N . GLU A 1 128 ? 15.539 -6.326 -24.283 1.00 92.25 128 GLU A N 1
ATOM 980 C CA . GLU A 1 128 ? 16.986 -6.604 -24.267 1.00 92.25 128 GLU A CA 1
ATOM 981 C C . GLU A 1 128 ? 17.720 -6.171 -25.554 1.00 92.25 128 GLU A C 1
ATOM 983 O O . GLU A 1 128 ? 18.741 -5.484 -25.438 1.00 92.25 128 GLU A O 1
ATOM 988 N N . PRO A 1 129 ? 17.212 -6.442 -26.776 1.00 94.19 129 PRO A N 1
ATOM 989 C CA . PRO A 1 129 ? 17.858 -5.979 -28.006 1.00 94.19 129 PRO A CA 1
ATOM 990 C C . PRO A 1 129 ? 17.916 -4.450 -28.135 1.00 94.19 129 PRO A C 1
ATOM 992 O O . PRO A 1 129 ? 18.888 -3.912 -28.662 1.00 94.19 129 PRO A O 1
ATOM 995 N N . LEU A 1 130 ? 16.900 -3.737 -27.634 1.00 93.00 130 LEU A N 1
ATOM 996 C CA . LEU A 1 130 ? 16.833 -2.269 -27.675 1.00 93.00 130 LEU A CA 1
ATOM 997 C C . LEU A 1 130 ? 17.841 -1.621 -26.716 1.00 93.00 130 LEU A C 1
ATOM 999 O O . LEU A 1 130 ? 18.299 -0.499 -26.943 1.00 93.00 130 LEU A O 1
ATOM 1003 N N . MET A 1 131 ? 18.203 -2.348 -25.660 1.00 89.50 131 MET A N 1
ATOM 1004 C CA . MET A 1 131 ? 19.099 -1.894 -24.600 1.00 89.50 131 MET A CA 1
ATOM 1005 C C . MET A 1 131 ? 20.566 -2.271 -24.830 1.00 89.50 131 MET A C 1
ATOM 1007 O O . MET A 1 131 ? 21.435 -1.813 -24.085 1.00 89.50 131 MET A O 1
ATOM 1011 N N . ALA A 1 132 ? 20.880 -3.053 -25.868 1.00 91.56 132 ALA A N 1
ATOM 1012 C CA . ALA A 1 132 ? 22.240 -3.497 -26.156 1.00 91.56 132 ALA A CA 1
ATOM 1013 C C . ALA A 1 132 ? 23.218 -2.311 -26.300 1.00 91.56 132 ALA A C 1
ATOM 1015 O O . ALA A 1 132 ? 23.062 -1.427 -27.147 1.00 91.56 132 ALA A O 1
ATOM 1016 N N . GLY A 1 133 ? 24.238 -2.278 -25.435 1.00 90.25 133 GLY A N 1
ATOM 1017 C CA . GLY A 1 133 ? 25.246 -1.211 -25.392 1.00 90.25 133 GLY A CA 1
ATOM 1018 C C . GLY A 1 133 ? 24.741 0.147 -24.884 1.00 90.25 133 GLY A C 1
ATOM 1019 O O . GLY A 1 133 ? 25.493 1.123 -24.924 1.00 90.25 133 GLY A O 1
ATOM 1020 N N . LYS A 1 134 ? 23.490 0.245 -24.413 1.00 90.94 134 LYS A N 1
ATOM 1021 C CA . LYS A 1 134 ? 22.926 1.469 -23.830 1.00 90.94 134 LYS A CA 1
ATOM 1022 C C . LYS A 1 134 ? 23.234 1.546 -22.336 1.00 90.94 134 LYS A C 1
ATOM 1024 O O . LYS A 1 134 ? 23.324 0.536 -21.647 1.00 90.94 134 LYS A O 1
ATOM 1029 N N . LYS A 1 135 ? 23.372 2.772 -21.833 1.00 89.62 135 LYS A N 1
ATOM 1030 C CA . LYS A 1 135 ? 23.440 3.074 -20.399 1.00 89.62 135 LYS A CA 1
ATOM 1031 C C . LYS A 1 135 ? 22.165 3.812 -20.017 1.00 89.62 135 LYS A C 1
ATOM 1033 O O . LYS A 1 135 ? 21.769 4.730 -20.730 1.00 89.62 135 LYS A O 1
ATOM 1038 N N . VAL A 1 136 ? 21.544 3.408 -18.916 1.00 82.88 136 VAL A N 1
ATOM 1039 C CA . VAL A 1 136 ? 20.342 4.050 -18.371 1.00 82.88 136 VAL A CA 1
ATOM 1040 C C . VAL A 1 136 ? 20.724 4.796 -17.106 1.00 82.88 136 VAL A C 1
ATOM 1042 O O . VAL A 1 136 ? 21.505 4.289 -16.305 1.00 82.88 136 VAL A O 1
ATOM 1045 N N . ALA A 1 137 ? 20.167 5.989 -16.936 1.00 80.31 137 ALA A N 1
ATOM 1046 C CA . ALA A 1 137 ? 20.223 6.741 -15.696 1.00 80.31 137 ALA A CA 1
ATOM 1047 C C . ALA A 1 137 ? 18.797 7.132 -15.308 1.00 80.31 137 ALA A C 1
ATOM 1049 O O . ALA A 1 137 ? 18.059 7.669 -16.133 1.00 80.31 137 ALA A O 1
ATOM 1050 N N . PHE A 1 138 ? 18.425 6.870 -14.058 1.00 74.12 138 PHE A N 1
ATOM 1051 C CA . PHE A 1 138 ? 17.218 7.422 -13.455 1.00 74.12 138 PHE A CA 1
ATOM 1052 C C . PHE A 1 138 ? 17.599 8.731 -12.770 1.00 74.12 138 PHE A C 1
ATOM 1054 O O . PHE A 1 138 ? 18.527 8.757 -11.963 1.00 74.12 138 PHE A O 1
ATOM 1061 N N . VAL A 1 139 ? 16.922 9.820 -13.131 1.00 73.00 139 VAL A N 1
ATOM 1062 C CA . VAL A 1 139 ? 17.183 11.154 -12.584 1.00 73.00 139 VAL A CA 1
ATOM 1063 C C . VAL A 1 139 ? 15.866 11.729 -12.089 1.00 73.00 139 VAL A C 1
ATOM 1065 O O . VAL A 1 139 ? 14.917 11.853 -12.861 1.00 73.00 139 VAL A O 1
ATOM 1068 N N . ALA A 1 140 ? 15.822 12.080 -10.808 1.00 65.69 140 ALA A N 1
ATOM 1069 C CA . ALA A 1 140 ? 14.778 12.915 -10.234 1.00 65.69 140 ALA A CA 1
ATOM 1070 C C . ALA A 1 140 ? 15.340 14.328 -10.031 1.00 65.69 140 ALA A C 1
ATOM 1072 O O . ALA A 1 140 ? 16.493 14.487 -9.621 1.00 65.69 140 ALA A O 1
ATOM 1073 N N . A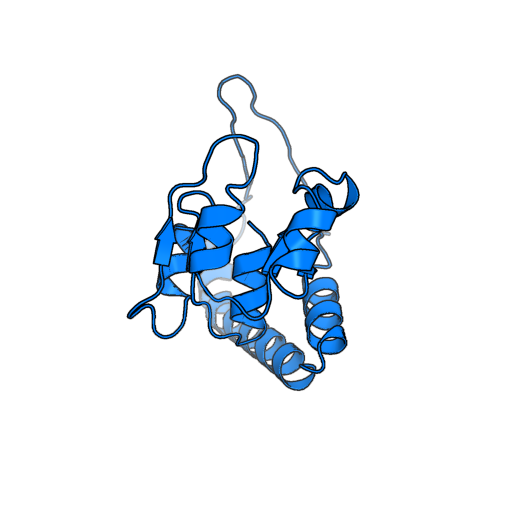LA A 1 141 ? 14.535 15.341 -10.338 1.00 61.56 141 ALA A N 1
ATOM 1074 C CA . ALA A 1 141 ? 14.864 16.738 -10.089 1.00 61.56 141 ALA A CA 1
ATOM 1075 C C . ALA A 1 141 ? 13.797 17.342 -9.171 1.00 61.56 141 ALA A C 1
ATOM 1077 O O . ALA A 1 141 ? 12.603 17.158 -9.409 1.00 61.56 141 ALA A O 1
ATOM 1078 N N . ALA A 1 142 ? 14.243 18.054 -8.140 1.00 64.38 142 ALA A N 1
ATOM 1079 C CA . ALA A 1 142 ? 13.430 19.008 -7.391 1.00 64.38 142 ALA A CA 1
ATOM 1080 C C . ALA A 1 142 ? 13.878 20.424 -7.784 1.00 64.38 142 ALA A C 1
ATOM 1082 O O . ALA A 1 142 ? 14.998 20.570 -8.275 1.00 64.38 142 ALA A O 1
ATOM 1083 N N . GLU A 1 143 ? 13.017 21.434 -7.598 1.00 63.53 143 GLU A N 1
ATOM 1084 C CA . GLU A 1 143 ? 13.137 22.793 -8.178 1.00 63.53 143 GLU A CA 1
ATOM 1085 C C . GLU A 1 143 ? 14.561 23.385 -8.152 1.00 63.53 143 GLU A C 1
ATOM 1087 O O . GLU A 1 143 ? 14.979 23.981 -9.145 1.00 63.53 143 GLU A O 1
ATOM 1092 N N . ASP A 1 144 ? 15.348 23.103 -7.105 1.00 63.28 144 ASP A N 1
ATOM 1093 C CA . ASP A 1 144 ? 16.690 23.671 -6.922 1.00 63.28 144 ASP A CA 1
ATOM 1094 C C . ASP A 1 144 ? 17.820 22.620 -6.842 1.00 63.28 144 ASP A C 1
ATOM 1096 O O . ASP A 1 144 ? 18.974 22.964 -6.573 1.00 63.28 144 ASP A O 1
ATOM 1100 N N . GLN A 1 145 ? 17.526 21.325 -7.034 1.00 53.81 145 GLN A N 1
ATOM 1101 C CA . GLN A 1 145 ? 18.505 20.240 -6.879 1.00 53.81 145 GLN A CA 1
ATOM 1102 C C . GLN A 1 145 ? 18.329 19.106 -7.897 1.00 53.81 145 GLN A C 1
ATOM 1104 O O . GLN A 1 145 ? 17.278 18.474 -7.999 1.00 53.81 145 GLN A O 1
ATOM 1109 N N . ILE A 1 146 ? 19.430 18.765 -8.574 1.00 51.66 146 ILE A N 1
ATOM 1110 C CA . ILE A 1 146 ? 19.614 17.454 -9.206 1.00 51.66 146 ILE A CA 1
ATOM 1111 C C . ILE A 1 146 ? 20.351 16.576 -8.188 1.00 51.66 146 ILE A C 1
ATOM 1113 O O . ILE A 1 146 ? 21.572 16.671 -8.079 1.00 51.66 146 ILE A O 1
ATOM 1117 N N . ALA A 1 147 ? 19.646 15.736 -7.426 1.00 53.41 147 ALA A N 1
ATOM 1118 C CA . ALA A 1 147 ? 20.295 14.694 -6.623 1.00 53.41 147 ALA A CA 1
ATOM 1119 C C . ALA A 1 147 ? 19.351 13.518 -6.325 1.00 53.41 147 ALA A C 1
ATOM 1121 O O . ALA A 1 147 ? 18.301 13.701 -5.721 1.00 53.41 147 ALA A O 1
ATOM 1122 N N . TRP A 1 148 ? 19.694 12.311 -6.785 1.00 46.94 148 TRP A N 1
ATOM 1123 C CA . TRP A 1 148 ? 20.410 11.241 -6.062 1.00 46.94 148 TRP A CA 1
ATOM 1124 C C . TRP A 1 148 ? 20.474 10.021 -6.999 1.00 46.94 148 TRP A C 1
ATOM 1126 O O . TRP A 1 148 ? 19.475 9.652 -7.611 1.00 46.94 148 TRP A O 1
ATOM 1136 N N . PHE A 1 149 ? 21.651 9.405 -7.138 1.00 49.44 149 PHE A N 1
ATOM 1137 C CA . PHE A 1 149 ? 21.835 8.182 -7.925 1.00 49.44 149 PHE A CA 1
ATOM 1138 C C . PHE A 1 149 ? 21.955 6.987 -6.981 1.00 49.44 149 PHE A C 1
ATOM 1140 O O . PHE A 1 149 ? 22.931 6.894 -6.240 1.00 49.44 149 PHE A O 1
ATOM 1147 N N . GLN A 1 150 ? 21.016 6.045 -7.059 1.00 43.81 150 GLN A N 1
ATOM 1148 C CA . GLN A 1 150 ? 21.236 4.683 -6.578 1.00 43.81 150 GLN A CA 1
ATOM 1149 C C . GLN A 1 150 ? 21.747 3.859 -7.765 1.00 43.81 150 GLN A C 1
ATOM 1151 O O . GLN A 1 150 ? 20.986 3.262 -8.520 1.00 43.81 150 GLN A O 1
ATOM 1156 N N . ASN A 1 151 ? 23.059 3.919 -7.991 1.00 41.09 151 ASN A N 1
ATOM 1157 C CA . ASN A 1 151 ? 23.746 3.012 -8.902 1.00 41.09 151 ASN A CA 1
ATOM 1158 C C . ASN A 1 151 ? 24.204 1.812 -8.077 1.00 41.09 151 ASN A C 1
ATOM 1160 O O . ASN A 1 151 ? 25.313 1.842 -7.571 1.00 41.09 151 ASN A O 1
ATOM 1164 N N . ASP A 1 152 ? 23.363 0.790 -7.947 1.00 37.34 152 ASP A N 1
ATOM 1165 C CA . ASP A 1 152 ? 23.813 -0.555 -7.581 1.00 37.34 152 ASP A CA 1
ATOM 1166 C C . ASP A 1 152 ? 22.872 -1.593 -8.206 1.00 37.34 152 ASP A C 1
ATOM 1168 O O . ASP A 1 152 ? 22.043 -2.217 -7.554 1.00 37.34 152 ASP A O 1
ATOM 1172 N N . PHE A 1 153 ? 23.012 -1.770 -9.521 1.00 36.50 153 PHE A N 1
ATOM 1173 C CA . PHE A 1 153 ? 22.748 -3.064 -10.143 1.00 36.50 153 PHE A CA 1
ATOM 1174 C C . PHE A 1 153 ? 24.110 -3.742 -10.323 1.00 36.50 153 PHE A C 1
ATOM 1176 O O . PHE A 1 153 ? 24.826 -3.464 -11.290 1.00 36.50 153 PHE A O 1
ATOM 1183 N N . ARG A 1 154 ? 24.497 -4.574 -9.356 1.00 32.91 154 ARG A N 1
ATOM 1184 C CA . ARG A 1 154 ? 25.537 -5.594 -9.522 1.00 32.91 154 ARG A CA 1
ATOM 1185 C C . ARG A 1 154 ? 24.933 -6.963 -9.296 1.00 32.91 154 ARG A C 1
ATOM 1187 O O . ARG A 1 154 ? 24.159 -7.092 -8.326 1.00 32.91 154 ARG A O 1
#

Radius of gyration: 18.57 Å; chains: 1; bounding box: 44×41×48 Å

pLDDT: mean 82.12, std 14.43, range [32.91, 97.5]

Secondary structure (DSSP, 8-state):
-THHHHHHHTT----EEESSTTGGGGGGSTT-TT-EEE---SSS--HHHHHHTT-S-EEEEHHHHHTTTT-HHHHHHHS-EEEE-----TTHHHHHHHHHHHTT-HHHHHHHHHHHHHHHHHHHHHHHHHHTT-------EETTEE--------

Foldseek 3Di:
DFQVVLCLLLVHQQQEDEPDPCPVCCVSRPPCPNRHYHHPDPQEDDLVVVLVSLDQEAEAALCCVVVCSHVNVSVVVSHHYDHAHDDDDPVVLVRSQCSCVVVVNNVSSVVVVVVVVVVCVVCVVVVVVVCVVHDDFDWDDDPPDTDDGPPDPD